Protein AF-B6AB63-F1 (afdb_monomer_lite)

Foldseek 3Di:
DVVLCVLQVWFDDSVVVLVLLCQAQEEEFEQQPVRLVVCVSCCVSNVNHQAEYANLQADAAAAPDWRAGDDPVRCCVPPVSYDDVRPDPPDDRTDHHDDPVSNVVSLVVVLVVVVVDDPPHDYHYRHDLVSVCSQQVVDDSVLVPDRFDKDFDADSVVSHTPDIDGD

Structure (mmCIF, N/CA/C/O backbone):
data_AF-B6AB63-F1
#
_entry.id   AF-B6AB63-F1
#
loop_
_atom_site.group_PDB
_atom_site.id
_atom_site.type_symbol
_atom_site.label_atom_id
_atom_site.label_alt_id
_atom_site.label_comp_id
_atom_site.label_asym_id
_atom_site.label_entity_id
_atom_site.label_seq_id
_atom_site.pdbx_PDB_ins_code
_atom_site.Cartn_x
_atom_site.Cartn_y
_atom_site.Cartn_z
_atom_site.occupancy
_atom_site.B_iso_or_equiv
_atom_site.auth_seq_id
_atom_site.auth_comp_id
_atom_site.auth_asym_id
_atom_site.auth_atom_id
_atom_site.pdbx_PDB_model_num
ATOM 1 N N . MET A 1 1 ? -7.643 -22.219 6.031 1.00 34.88 1 MET A N 1
ATOM 2 C CA . MET A 1 1 ? -7.134 -22.378 7.415 1.00 34.88 1 MET A CA 1
ATOM 3 C C . MET A 1 1 ? -5.662 -22.787 7.486 1.00 34.88 1 MET A C 1
ATOM 5 O O . MET A 1 1 ? -4.882 -21.975 7.952 1.00 34.88 1 MET A O 1
ATOM 9 N N . LYS A 1 2 ? -5.220 -23.958 6.985 1.00 28.22 2 LYS A N 1
ATOM 10 C CA . LYS A 1 2 ? -3.817 -24.426 7.163 1.00 28.22 2 LYS A CA 1
ATOM 11 C C . LYS A 1 2 ? -2.702 -23.478 6.668 1.00 28.22 2 LYS A C 1
ATOM 13 O O . LYS A 1 2 ? -1.658 -23.424 7.303 1.00 28.22 2 LYS A O 1
ATOM 18 N N . LYS A 1 3 ? -2.903 -22.722 5.578 1.00 32.94 3 LYS A N 1
ATOM 19 C CA . LYS A 1 3 ? -1.889 -21.773 5.057 1.00 32.94 3 LYS A CA 1
ATOM 20 C C . LYS A 1 3 ? -1.781 -20.473 5.863 1.00 32.94 3 LYS A C 1
ATOM 22 O O . LYS A 1 3 ? -0.694 -19.920 5.945 1.00 32.94 3 LYS A O 1
ATOM 27 N N . LEU A 1 4 ? -2.874 -20.019 6.480 1.00 38.81 4 LEU A N 1
ATOM 28 C CA . LEU A 1 4 ? -2.886 -18.809 7.308 1.00 38.81 4 LEU A CA 1
ATOM 29 C C . LEU A 1 4 ? -2.053 -19.023 8.582 1.00 38.81 4 LEU A C 1
ATOM 31 O O . LEU A 1 4 ? -1.217 -18.195 8.921 1.00 38.81 4 LEU A O 1
ATOM 35 N N . ASN A 1 5 ? -2.173 -20.210 9.186 1.00 34.00 5 ASN A N 1
ATOM 36 C CA . ASN A 1 5 ? -1.389 -20.601 10.360 1.00 34.00 5 ASN A CA 1
ATOM 37 C C . ASN A 1 5 ? 0.130 -20.557 10.109 1.00 34.00 5 ASN A C 1
ATOM 39 O O . ASN A 1 5 ? 0.884 -20.282 11.031 1.00 34.00 5 ASN A O 1
ATOM 43 N N . MET A 1 6 ? 0.601 -20.778 8.876 1.00 36.88 6 MET A N 1
ATOM 44 C CA . MET A 1 6 ? 2.035 -20.688 8.567 1.00 36.88 6 MET A CA 1
ATOM 45 C C . MET A 1 6 ? 2.556 -19.249 8.456 1.00 36.88 6 MET A C 1
ATOM 47 O O . MET A 1 6 ? 3.711 -19.021 8.794 1.00 36.88 6 MET A O 1
ATOM 51 N N . PHE A 1 7 ? 1.737 -18.286 8.016 1.00 41.69 7 PHE A N 1
ATOM 52 C CA . PHE A 1 7 ? 2.133 -16.869 7.968 1.00 41.69 7 PHE A CA 1
ATOM 53 C C . PHE A 1 7 ? 2.157 -16.220 9.356 1.00 41.69 7 PHE A C 1
ATOM 55 O O . PHE A 1 7 ? 2.919 -15.286 9.583 1.00 41.69 7 PHE A O 1
ATOM 62 N N . ILE A 1 8 ? 1.330 -16.722 10.275 1.00 43.69 8 ILE A N 1
ATOM 63 C CA . ILE A 1 8 ? 1.134 -16.138 11.606 1.00 43.69 8 ILE A CA 1
ATOM 64 C C . ILE A 1 8 ? 2.090 -16.754 12.648 1.00 43.69 8 ILE A C 1
ATOM 66 O O . ILE A 1 8 ? 2.458 -16.096 13.613 1.00 43.69 8 ILE A O 1
ATOM 70 N N . ASN A 1 9 ? 2.592 -17.976 12.438 1.00 38.47 9 ASN A N 1
ATOM 71 C CA . ASN A 1 9 ? 3.446 -18.674 13.413 1.00 38.47 9 ASN A CA 1
ATOM 72 C C . ASN A 1 9 ? 4.873 -18.108 13.589 1.00 38.47 9 ASN A C 1
ATOM 74 O O . ASN A 1 9 ? 5.609 -18.592 14.446 1.00 38.47 9 ASN A O 1
ATOM 78 N N . SER A 1 10 ? 5.285 -17.112 12.801 1.00 41.31 10 SER A N 1
ATOM 79 C CA . SER A 1 10 ? 6.620 -16.489 12.878 1.00 41.31 10 SER A CA 1
ATOM 80 C C . SER A 1 10 ? 6.622 -15.041 13.394 1.00 41.31 10 SER A C 1
ATOM 82 O O . SER A 1 10 ? 7.691 -14.433 13.478 1.00 41.31 10 SER A O 1
ATOM 84 N N . GLY A 1 11 ? 5.462 -14.494 13.778 1.00 40.78 11 GLY A N 1
ATOM 85 C CA . GLY A 1 11 ? 5.330 -13.124 14.275 1.00 40.78 11 GLY A CA 1
ATOM 86 C C . GLY A 1 11 ? 4.299 -13.018 15.394 1.00 40.78 11 GLY A C 1
ATOM 87 O O . GLY A 1 11 ? 3.108 -12.942 15.113 1.00 40.78 11 GLY A O 1
ATOM 88 N N . GLY A 1 12 ? 4.775 -13.005 16.642 1.00 44.09 12 GLY A N 1
ATOM 89 C CA . GLY A 1 12 ? 3.969 -12.645 17.812 1.00 44.09 12 GLY A CA 1
ATOM 90 C C . GLY A 1 12 ? 2.848 -13.626 18.189 1.00 44.09 12 GLY A C 1
ATOM 91 O O . GLY A 1 12 ? 2.565 -14.589 17.473 1.00 44.09 12 GLY A O 1
ATOM 92 N N . PRO A 1 13 ? 2.195 -13.434 19.350 1.00 45.44 13 PRO A N 1
ATOM 93 C CA . PRO A 1 13 ? 1.048 -14.244 19.739 1.00 45.44 13 PRO A CA 1
ATOM 94 C C . PRO A 1 13 ? -0.132 -14.017 18.772 1.00 45.44 13 PRO A C 1
ATOM 96 O O . PRO A 1 13 ? -0.693 -12.926 18.691 1.00 45.44 13 PRO A O 1
ATOM 99 N N . ILE A 1 14 ? -0.536 -15.097 18.090 1.00 52.34 14 ILE A N 1
ATOM 100 C CA . ILE A 1 14 ? -1.608 -15.233 17.072 1.00 52.34 14 ILE A CA 1
ATOM 101 C C . ILE A 1 14 ? -2.871 -14.390 17.368 1.00 52.34 14 ILE A C 1
ATOM 103 O O . ILE A 1 14 ? -3.478 -13.820 16.464 1.00 52.34 14 ILE A O 1
ATOM 107 N N . ILE A 1 15 ? -3.246 -14.275 18.645 1.00 53.81 15 ILE A N 1
ATOM 108 C CA . ILE A 1 15 ? -4.468 -13.609 19.122 1.00 53.81 15 ILE A CA 1
ATOM 109 C C . ILE A 1 15 ? -4.395 -12.077 18.979 1.00 53.81 15 ILE A C 1
ATOM 111 O O . ILE A 1 15 ? -5.405 -11.430 18.693 1.00 53.81 15 ILE A O 1
ATOM 115 N N . GLU A 1 16 ? -3.215 -11.473 19.159 1.00 61.41 16 GLU A N 1
ATOM 116 C CA . GLU A 1 16 ? -3.057 -10.018 19.033 1.00 61.41 16 GLU A CA 1
ATOM 117 C C . GLU A 1 16 ? -3.142 -9.569 17.572 1.00 61.41 16 GLU A C 1
ATOM 119 O O . GLU A 1 16 ? -3.782 -8.557 17.275 1.00 61.41 16 GLU A O 1
ATOM 124 N N . GLY A 1 17 ? -2.568 -10.360 16.659 1.00 67.69 17 GLY A N 1
ATOM 125 C CA . GLY A 1 17 ? -2.635 -10.123 15.220 1.00 67.69 17 GLY A CA 1
ATOM 126 C C . GLY A 1 17 ? -4.069 -10.156 14.692 1.00 67.69 17 GLY A C 1
ATOM 127 O O . GLY A 1 17 ? -4.506 -9.197 14.062 1.00 67.69 17 GLY A O 1
ATOM 128 N N . GLU A 1 18 ? -4.841 -11.201 15.004 1.00 70.75 18 GLU A N 1
ATOM 129 C CA . GLU A 1 18 ? -6.243 -11.3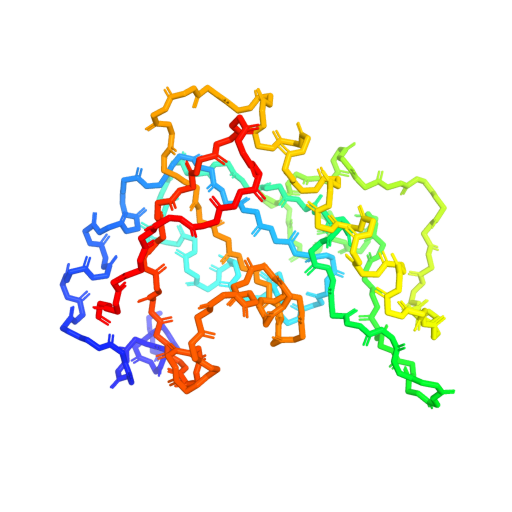04 14.566 1.00 70.75 18 GLU A CA 1
ATOM 130 C C . GLU A 1 18 ? -7.116 -10.168 15.119 1.00 70.75 18 GLU A C 1
ATOM 132 O O . GLU A 1 18 ? -7.892 -9.562 14.377 1.00 70.75 18 GLU A O 1
ATOM 137 N N . LYS A 1 19 ? -6.955 -9.815 16.402 1.00 76.44 19 LYS A N 1
ATOM 138 C CA . LYS A 1 19 ? -7.694 -8.699 17.013 1.00 76.44 19 LYS A CA 1
ATOM 139 C C . LYS A 1 19 ? -7.342 -7.357 16.370 1.00 76.44 19 LYS A C 1
ATOM 141 O O . LYS A 1 19 ? -8.209 -6.486 16.275 1.00 76.44 19 LYS A O 1
ATOM 146 N N . LEU A 1 20 ? -6.087 -7.162 15.966 1.00 80.06 20 LEU A N 1
ATOM 147 C CA . LEU A 1 20 ? -5.655 -5.956 15.266 1.00 80.06 20 LEU A CA 1
ATOM 148 C C . LEU A 1 20 ? -6.241 -5.895 13.852 1.00 80.06 20 LEU A C 1
ATOM 150 O O . LEU A 1 20 ? -6.803 -4.870 13.472 1.00 80.06 20 LEU A O 1
ATOM 154 N N . LEU A 1 21 ? -6.137 -6.996 13.105 1.00 83.12 21 LEU A N 1
ATOM 155 C CA . LEU A 1 21 ? -6.652 -7.117 11.742 1.00 83.12 21 LEU A CA 1
ATOM 156 C C . LEU A 1 21 ? -8.171 -6.902 11.690 1.00 83.12 21 LEU A C 1
ATOM 158 O O . LEU A 1 21 ? -8.658 -6.222 10.792 1.00 83.12 21 LEU A O 1
ATOM 162 N N . GLY A 1 22 ? -8.910 -7.355 12.706 1.00 83.50 22 GLY A N 1
ATOM 163 C CA . GLY A 1 22 ? -10.351 -7.109 12.820 1.00 83.50 22 GLY A CA 1
ATOM 164 C C . GLY A 1 22 ? -10.751 -5.636 12.994 1.00 83.50 22 GLY A C 1
ATOM 165 O O . GLY A 1 22 ? -11.926 -5.312 12.857 1.00 83.50 22 GLY A O 1
ATOM 166 N N . GLN A 1 23 ? -9.803 -4.739 13.288 1.00 86.06 23 GLN 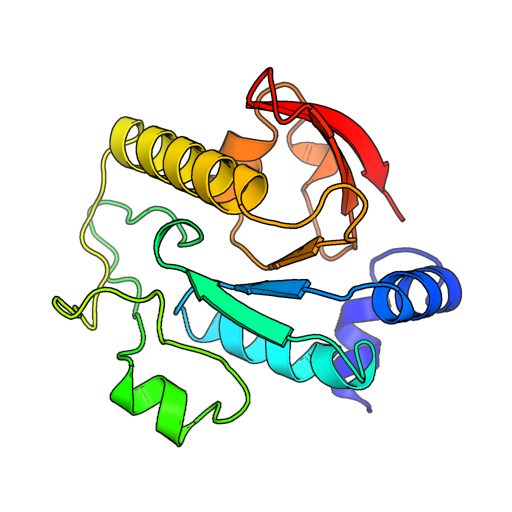A N 1
ATOM 167 C CA . GLN A 1 23 ? -10.038 -3.293 13.417 1.00 86.06 23 GLN A CA 1
ATOM 168 C C . GLN A 1 23 ? -9.631 -2.509 12.161 1.00 86.06 23 GLN A C 1
ATOM 170 O O . GLN A 1 23 ? -9.759 -1.286 12.139 1.00 86.06 23 GLN A O 1
ATOM 175 N N . VAL A 1 24 ? -9.097 -3.187 11.144 1.00 90.00 24 VAL A N 1
ATOM 176 C CA . VAL A 1 24 ? -8.676 -2.574 9.883 1.00 90.00 24 VAL A CA 1
ATOM 177 C C . VAL A 1 24 ? -9.904 -2.328 9.010 1.00 90.00 24 VAL A C 1
ATOM 179 O O . VAL A 1 24 ? -10.628 -3.262 8.667 1.00 90.00 24 VAL A O 1
ATOM 182 N N . SER A 1 25 ? -10.112 -1.074 8.612 1.00 90.12 25 SER A N 1
ATOM 183 C CA . SER A 1 25 ? -11.172 -0.675 7.676 1.00 90.12 25 SER A CA 1
ATOM 184 C C . SER A 1 25 ? -10.681 -0.607 6.226 1.00 90.12 25 SER A C 1
ATOM 186 O O . SER A 1 25 ? -11.473 -0.765 5.298 1.00 90.12 25 SER A O 1
ATOM 188 N N . LEU A 1 26 ? -9.368 -0.449 6.019 1.00 92.88 26 LEU A N 1
ATOM 189 C CA . LEU A 1 26 ? -8.746 -0.253 4.709 1.00 92.88 26 LEU A CA 1
ATOM 190 C C . LEU A 1 26 ? -7.471 -1.093 4.550 1.00 92.88 26 LEU A C 1
ATOM 192 O O . LEU A 1 26 ? -6.561 -0.993 5.370 1.00 92.88 26 LEU A O 1
ATOM 196 N N . LEU A 1 27 ? -7.378 -1.872 3.473 1.00 94.25 27 LEU A N 1
ATOM 197 C CA . LEU A 1 27 ? -6.192 -2.638 3.096 1.00 94.25 27 LEU A CA 1
ATOM 198 C C . LEU A 1 27 ? -5.657 -2.083 1.787 1.00 94.25 27 LEU A C 1
ATOM 200 O O . LEU A 1 27 ? -6.378 -1.991 0.796 1.00 94.25 27 LEU A O 1
ATOM 204 N N . LEU A 1 28 ? -4.374 -1.750 1.777 1.00 96.12 28 LEU A N 1
ATOM 205 C CA . LEU A 1 28 ? -3.673 -1.269 0.598 1.00 96.12 28 LEU A CA 1
ATOM 206 C C . LEU A 1 28 ? -2.639 -2.303 0.169 1.00 96.12 28 LEU A C 1
ATOM 208 O O . LEU A 1 28 ? -1.859 -2.794 0.988 1.00 96.12 28 LEU A O 1
ATOM 212 N N . THR A 1 29 ? -2.644 -2.643 -1.114 1.00 96.19 29 THR A N 1
ATOM 213 C CA . THR A 1 29 ? -1.761 -3.660 -1.696 1.00 96.19 29 THR A CA 1
ATOM 214 C C . THR A 1 29 ? -1.230 -3.202 -3.047 1.00 96.19 29 THR A C 1
ATOM 216 O O . THR A 1 29 ? -1.807 -2.319 -3.681 1.00 96.19 29 THR A O 1
ATOM 219 N N . SER A 1 30 ? -0.132 -3.792 -3.514 1.00 95.56 30 SER A N 1
ATOM 220 C CA . SER A 1 30 ? 0.359 -3.545 -4.872 1.00 95.56 30 SER A CA 1
ATOM 221 C C . SER A 1 30 ? -0.278 -4.502 -5.881 1.00 95.56 30 SER A C 1
ATOM 223 O O . SER A 1 30 ? -0.667 -5.616 -5.535 1.00 95.56 30 SER A O 1
ATOM 225 N N . ASN A 1 31 ? -0.244 -4.159 -7.170 1.00 94.31 31 ASN A N 1
ATOM 226 C CA . ASN A 1 31 ? -0.706 -5.043 -8.255 1.00 94.31 31 ASN A CA 1
ATOM 227 C C . ASN A 1 31 ? 0.284 -6.182 -8.597 1.00 94.31 31 ASN A C 1
ATOM 229 O O . ASN A 1 31 ? 0.330 -6.677 -9.724 1.00 94.31 31 ASN A O 1
ATOM 233 N N . LEU A 1 32 ? 1.118 -6.587 -7.636 1.00 93.44 32 LEU A N 1
ATOM 234 C CA . LEU A 1 32 ? 2.046 -7.704 -7.803 1.00 93.44 32 LEU A CA 1
ATOM 235 C C . LEU A 1 32 ? 1.396 -8.944 -7.213 1.00 93.44 32 LEU A C 1
ATOM 237 O O . LEU A 1 32 ? 0.974 -8.920 -6.058 1.00 93.44 32 LEU A O 1
ATOM 241 N N . ARG A 1 33 ? 1.361 -10.041 -7.980 1.00 92.88 33 ARG A N 1
ATOM 242 C CA . ARG A 1 33 ? 0.637 -11.277 -7.628 1.00 92.88 33 ARG A CA 1
ATOM 243 C C . ARG A 1 33 ? 0.881 -11.736 -6.185 1.00 92.88 33 ARG A C 1
ATOM 245 O O . ARG A 1 33 ? -0.068 -12.070 -5.488 1.00 92.88 33 ARG A O 1
ATOM 252 N N . ARG A 1 34 ? 2.130 -11.690 -5.706 1.00 91.62 34 ARG A N 1
ATOM 253 C CA . ARG A 1 34 ? 2.494 -12.068 -4.324 1.00 91.62 34 ARG A CA 1
ATOM 254 C C . ARG A 1 34 ? 1.837 -11.196 -3.240 1.00 91.62 34 ARG A C 1
ATOM 256 O O . ARG A 1 34 ? 1.462 -11.706 -2.188 1.00 91.62 34 ARG A O 1
ATOM 263 N N . SER A 1 35 ? 1.669 -9.900 -3.503 1.00 93.12 35 SER A N 1
ATOM 264 C CA . SER A 1 35 ? 0.996 -8.964 -2.592 1.00 93.12 35 SER A CA 1
ATOM 265 C C . SER A 1 35 ? -0.506 -9.234 -2.579 1.00 93.12 35 SER A C 1
ATOM 267 O O . SER A 1 35 ? -1.087 -9.401 -1.512 1.00 93.12 35 SER A O 1
ATOM 269 N N . LEU A 1 36 ? -1.107 -9.398 -3.764 1.00 94.31 36 LEU A N 1
ATOM 270 C CA . LEU A 1 36 ? -2.530 -9.723 -3.935 1.00 94.31 36 LEU A CA 1
ATOM 271 C C . LEU A 1 36 ? -2.898 -11.048 -3.246 1.00 94.31 36 LEU A C 1
ATOM 273 O O . LEU A 1 36 ? -3.868 -11.123 -2.496 1.00 94.31 36 LEU A O 1
ATOM 277 N N . GLN A 1 37 ? -2.075 -12.086 -3.418 1.00 92.38 37 GLN A N 1
ATOM 278 C CA . GLN A 1 37 ? -2.251 -13.375 -2.743 1.00 92.38 37 GLN A CA 1
ATOM 279 C C . GLN A 1 37 ? -2.182 -13.250 -1.218 1.00 92.38 37 GLN A C 1
ATOM 281 O O . GLN A 1 37 ? -2.949 -13.911 -0.518 1.00 92.38 37 GLN A O 1
ATOM 286 N N . THR A 1 38 ? -1.289 -12.401 -0.703 1.00 90.56 38 THR A N 1
ATOM 287 C CA . THR A 1 38 ? -1.193 -12.136 0.738 1.00 90.56 38 THR A CA 1
ATOM 288 C C . THR A 1 38 ? -2.443 -11.411 1.235 1.00 90.56 38 THR A C 1
ATOM 290 O O . THR A 1 38 ? -2.999 -11.819 2.252 1.00 90.56 38 THR A O 1
ATOM 293 N N . SER A 1 39 ? -2.943 -10.415 0.489 1.00 91.38 39 SER A N 1
ATOM 294 C CA . SER A 1 39 ? -4.199 -9.712 0.790 1.00 91.38 39 SER A CA 1
ATOM 295 C C . SER A 1 39 ? -5.372 -10.676 0.941 1.00 91.38 39 SER A C 1
ATOM 297 O O . SER A 1 39 ? -6.068 -10.633 1.950 1.00 91.38 39 SER A O 1
ATOM 299 N N . ILE A 1 40 ? -5.558 -11.595 -0.011 1.00 89.00 40 ILE A N 1
ATOM 300 C CA . ILE A 1 40 ? -6.646 -12.580 0.060 1.00 89.00 40 ILE A CA 1
ATOM 301 C C . ILE A 1 40 ? -6.436 -13.584 1.191 1.00 89.00 40 ILE A C 1
ATOM 303 O O . ILE A 1 40 ? -7.392 -13.945 1.876 1.00 89.00 40 ILE A O 1
ATOM 307 N N . ALA A 1 41 ? -5.198 -14.030 1.425 1.00 85.44 41 ALA A N 1
ATOM 308 C CA . ALA A 1 41 ? -4.915 -14.977 2.498 1.00 85.44 41 ALA A CA 1
ATOM 309 C C . ALA A 1 41 ? -5.360 -14.435 3.865 1.00 85.44 41 ALA A C 1
ATOM 311 O O . ALA A 1 41 ? -5.898 -15.197 4.667 1.00 85.44 41 ALA A O 1
ATOM 312 N N . ILE A 1 42 ? -5.183 -13.131 4.102 1.00 83.19 42 ILE A N 1
ATOM 313 C CA . ILE A 1 42 ? -5.540 -12.480 5.367 1.00 83.19 42 ILE A CA 1
ATOM 314 C C . ILE A 1 42 ? -6.928 -11.827 5.363 1.00 83.19 42 ILE A C 1
ATOM 316 O O . ILE A 1 42 ? -7.397 -11.432 6.429 1.00 83.19 42 ILE A O 1
ATOM 320 N N . ALA A 1 43 ? -7.618 -11.771 4.218 1.00 76.00 43 ALA A N 1
ATOM 321 C CA . ALA A 1 43 ? -8.933 -11.135 4.085 1.00 76.00 43 ALA A CA 1
ATOM 322 C C . ALA A 1 43 ? -9.976 -11.704 5.067 1.00 76.00 43 ALA A C 1
ATOM 324 O O . ALA A 1 43 ? -10.822 -10.979 5.589 1.00 76.00 43 ALA A O 1
ATOM 325 N N . GLY A 1 44 ? -9.877 -12.997 5.401 1.00 73.50 44 GLY A N 1
ATOM 326 C CA . GLY A 1 44 ? -10.750 -13.642 6.389 1.00 73.50 44 GLY A CA 1
ATOM 327 C C . GLY A 1 44 ? -10.621 -13.086 7.816 1.00 73.50 44 GLY A C 1
ATOM 328 O O . GLY A 1 44 ? -11.575 -13.188 8.590 1.00 73.50 44 GLY A O 1
ATOM 329 N N . ALA A 1 45 ? -9.479 -12.477 8.153 1.00 76.81 45 ALA A N 1
ATOM 330 C CA . ALA A 1 45 ? -9.247 -11.775 9.417 1.00 76.81 45 ALA A CA 1
ATOM 331 C C . ALA A 1 45 ? -9.673 -10.292 9.361 1.00 76.81 45 ALA A C 1
ATOM 333 O O . ALA A 1 45 ? -9.730 -9.632 10.395 1.00 76.81 45 ALA A O 1
ATOM 334 N N . THR A 1 46 ? -10.019 -9.777 8.176 1.00 77.44 46 THR A N 1
ATOM 335 C CA . THR A 1 46 ? -10.388 -8.376 7.917 1.00 77.44 46 THR A CA 1
ATOM 336 C C . THR A 1 46 ? -11.791 -8.291 7.291 1.00 77.44 46 THR A C 1
ATOM 338 O O . THR A 1 46 ? -11.976 -7.711 6.223 1.00 77.44 46 THR A O 1
ATOM 341 N N . LYS A 1 47 ? -12.796 -8.912 7.928 1.00 70.44 47 LYS A N 1
ATOM 342 C CA . LYS A 1 47 ? -14.116 -9.235 7.333 1.00 70.44 47 LYS A CA 1
ATOM 343 C C . LYS A 1 47 ? -14.926 -8.069 6.731 1.00 70.44 47 LYS A C 1
ATOM 345 O O . LYS A 1 47 ? -15.821 -8.343 5.947 1.00 70.44 47 LYS A O 1
ATOM 350 N N . ASN A 1 48 ? -14.619 -6.812 7.062 1.00 75.12 48 ASN A N 1
ATOM 351 C CA . ASN A 1 48 ? -15.302 -5.613 6.540 1.00 75.12 48 ASN A CA 1
ATOM 352 C C . ASN A 1 48 ? -14.322 -4.595 5.931 1.00 75.12 48 ASN A C 1
ATOM 354 O O . ASN A 1 48 ? -14.581 -3.393 5.920 1.00 75.12 48 ASN A O 1
ATOM 358 N N . CYS A 1 49 ? -13.156 -5.060 5.498 1.00 87.62 49 CYS A N 1
ATOM 359 C CA . CYS A 1 49 ? -12.098 -4.193 5.021 1.00 87.62 49 CYS A CA 1
ATOM 360 C C . CYS A 1 49 ? -12.211 -3.968 3.514 1.00 87.62 49 CYS A C 1
ATOM 362 O O . CYS A 1 49 ? -12.255 -4.926 2.741 1.00 87.62 49 CYS A O 1
ATOM 364 N N . LYS A 1 50 ? -12.210 -2.701 3.089 1.00 91.25 50 LYS A N 1
ATOM 365 C CA . LYS A 1 50 ? -12.093 -2.379 1.669 1.00 91.25 50 LYS A CA 1
ATOM 366 C C . LYS A 1 50 ? -10.644 -2.572 1.226 1.00 91.25 50 LYS A C 1
ATOM 368 O O . LYS A 1 50 ? -9.734 -2.020 1.843 1.00 91.25 50 LYS A O 1
ATOM 373 N N . ILE A 1 51 ? -10.433 -3.335 0.156 1.00 94.19 51 ILE A N 1
ATOM 374 C CA . ILE A 1 51 ? -9.101 -3.605 -0.388 1.00 94.19 51 ILE A CA 1
ATOM 375 C C . ILE A 1 51 ? -8.891 -2.761 -1.641 1.00 94.19 51 ILE A C 1
ATOM 377 O O . ILE A 1 51 ? -9.637 -2.916 -2.602 1.00 94.19 51 ILE A O 1
ATOM 381 N N . TYR A 1 52 ? -7.866 -1.911 -1.650 1.00 95.25 52 TYR A N 1
ATOM 382 C CA . TYR A 1 52 ? -7.462 -1.145 -2.828 1.00 95.25 52 TYR A CA 1
ATOM 383 C C . TYR A 1 52 ? -6.087 -1.556 -3.331 1.00 95.25 52 TYR A C 1
ATOM 385 O O . TYR A 1 52 ? -5.142 -1.763 -2.561 1.00 95.25 52 TYR A O 1
ATOM 393 N N . CYS A 1 53 ? -5.973 -1.598 -4.652 1.00 95.50 53 CYS A N 1
ATOM 394 C CA . CYS A 1 53 ? -4.721 -1.820 -5.343 1.00 95.50 53 CYS A CA 1
ATOM 395 C C . CYS A 1 53 ? -4.073 -0.489 -5.753 1.00 95.50 53 CYS A C 1
ATOM 397 O O . CYS A 1 53 ? -4.697 0.322 -6.432 1.00 95.50 53 CYS A O 1
ATOM 399 N N . LEU A 1 54 ? -2.807 -0.285 -5.382 1.00 94.62 54 LEU A N 1
ATOM 400 C CA . LEU A 1 54 ? -2.038 0.931 -5.661 1.00 94.62 54 LEU A CA 1
ATOM 401 C C . LEU A 1 54 ? -0.684 0.599 -6.303 1.00 94.62 54 LEU A C 1
ATOM 403 O O . LEU A 1 54 ? 0.094 -0.205 -5.784 1.00 94.62 54 LEU A O 1
ATOM 407 N N . GLU A 1 55 ? -0.357 1.263 -7.412 1.00 91.56 55 GLU A N 1
ATOM 408 C CA . GLU A 1 55 ? 0.942 1.108 -8.087 1.00 91.56 55 GLU A CA 1
ATOM 409 C C . GLU A 1 55 ? 2.103 1.660 -7.254 1.00 91.56 55 GLU A C 1
ATOM 411 O O . GLU A 1 55 ? 3.213 1.126 -7.295 1.00 91.56 55 GLU A O 1
ATOM 416 N N . SER A 1 56 ? 1.845 2.680 -6.434 1.00 93.25 56 SER A N 1
ATOM 417 C CA . SER A 1 56 ? 2.852 3.276 -5.554 1.00 93.25 56 SER A CA 1
ATOM 418 C C . SER A 1 56 ? 3.458 2.262 -4.579 1.00 93.25 56 SER A C 1
ATOM 420 O O . SER A 1 56 ? 4.593 2.437 -4.159 1.00 93.25 56 SER A O 1
ATOM 422 N N . LEU A 1 57 ? 2.773 1.153 -4.287 1.00 94.94 57 LEU A N 1
ATOM 423 C CA . LEU A 1 57 ? 3.194 0.156 -3.299 1.00 94.94 57 LEU A CA 1
ATOM 424 C C . LEU A 1 57 ? 4.067 -0.973 -3.855 1.00 94.94 57 LEU A C 1
ATOM 426 O O . LEU A 1 57 ? 4.312 -1.947 -3.145 1.00 94.94 57 LEU A O 1
ATOM 430 N N . ARG A 1 58 ? 4.488 -0.903 -5.121 1.00 92.56 58 ARG A N 1
ATOM 431 C CA . ARG A 1 58 ? 5.279 -1.947 -5.792 1.00 92.56 58 ARG A CA 1
ATOM 432 C C . ARG A 1 58 ? 6.689 -2.098 -5.214 1.00 92.56 58 ARG A C 1
ATOM 434 O O . ARG A 1 58 ? 7.228 -1.190 -4.582 1.00 92.56 58 ARG A O 1
ATOM 441 N N . GLU A 1 59 ? 7.300 -3.251 -5.470 1.00 90.44 59 GLU A N 1
ATOM 442 C CA . GLU A 1 59 ? 8.739 -3.425 -5.255 1.00 90.44 59 GLU A CA 1
ATOM 443 C C . GLU A 1 59 ? 9.535 -2.581 -6.248 1.00 90.44 59 GLU A C 1
ATOM 445 O O . GLU A 1 59 ? 9.011 -2.257 -7.313 1.00 90.44 59 GLU A O 1
ATOM 450 N N . ILE A 1 60 ? 10.778 -2.250 -5.898 1.00 89.38 60 ILE A N 1
ATOM 451 C CA . ILE A 1 60 ? 11.682 -1.589 -6.836 1.00 89.38 60 ILE A CA 1
ATOM 452 C C . ILE A 1 60 ? 12.011 -2.499 -8.034 1.00 89.38 60 ILE A C 1
ATOM 454 O O . ILE A 1 60 ? 12.414 -3.652 -7.856 1.00 89.38 60 ILE A O 1
ATOM 458 N N . GLY A 1 61 ? 11.856 -1.987 -9.256 1.00 84.69 61 GLY A N 1
ATOM 459 C CA . GLY A 1 61 ? 12.368 -2.643 -10.463 1.00 84.69 61 GLY A CA 1
ATOM 460 C C . GLY A 1 61 ? 13.895 -2.542 -10.536 1.00 84.69 61 GLY A C 1
ATOM 461 O O . GLY A 1 61 ? 14.426 -1.461 -10.776 1.00 84.69 61 GLY A O 1
ATOM 462 N N . PHE A 1 62 ? 14.622 -3.647 -10.339 1.00 78.50 62 PHE A N 1
ATOM 463 C CA . PHE A 1 62 ? 16.085 -3.674 -10.491 1.00 78.50 62 PHE A CA 1
ATOM 464 C C . PHE A 1 62 ? 16.500 -4.047 -11.925 1.00 78.50 62 PHE A C 1
ATOM 466 O O . PHE A 1 62 ? 15.913 -4.942 -12.525 1.00 78.50 62 PHE A O 1
ATOM 473 N N . GLY A 1 63 ? 17.558 -3.391 -12.422 1.00 63.09 63 GLY A N 1
ATOM 474 C CA . GLY A 1 63 ? 18.034 -3.270 -13.817 1.00 63.09 63 GLY A CA 1
ATOM 475 C C . GLY A 1 63 ? 17.992 -4.448 -14.805 1.00 63.09 63 GLY A C 1
ATOM 476 O O . GLY A 1 63 ? 18.148 -4.195 -15.994 1.00 63.09 63 GLY A O 1
ATOM 477 N N . THR A 1 64 ? 17.797 -5.697 -14.384 1.00 57.16 64 THR A N 1
ATOM 478 C CA . THR A 1 64 ? 17.771 -6.871 -15.285 1.00 57.16 64 THR A CA 1
ATOM 479 C C . THR A 1 64 ? 16.626 -7.842 -15.010 1.00 57.16 64 THR A C 1
ATOM 481 O O . THR A 1 64 ? 16.550 -8.884 -15.656 1.00 57.16 64 THR A O 1
ATOM 484 N N . SER A 1 65 ? 15.769 -7.552 -14.031 1.00 56.78 65 SER A N 1
ATOM 485 C CA . SER A 1 65 ? 14.754 -8.492 -13.562 1.00 56.78 65 SER A CA 1
ATOM 486 C C . SER A 1 65 ? 13.366 -7.970 -13.887 1.00 56.78 65 SER A C 1
ATOM 488 O O . SER A 1 65 ? 12.890 -7.033 -13.247 1.00 56.78 65 SER A O 1
ATOM 490 N N . ASP A 1 66 ? 12.700 -8.626 -14.833 1.00 65.94 66 ASP A N 1
ATOM 491 C CA . ASP A 1 66 ? 11.280 -8.422 -15.084 1.00 65.94 66 ASP A CA 1
ATOM 492 C C . ASP A 1 66 ? 10.508 -8.817 -13.823 1.00 65.94 66 ASP A C 1
ATOM 494 O O . ASP A 1 66 ? 10.441 -9.995 -13.466 1.00 65.94 66 ASP A O 1
ATOM 498 N N . ILE A 1 67 ? 9.938 -7.841 -13.111 1.00 76.75 67 ILE A N 1
ATOM 499 C CA . ILE A 1 67 ? 9.021 -8.131 -12.006 1.00 76.75 67 ILE A CA 1
ATOM 500 C C . ILE A 1 67 ? 7.610 -8.191 -12.600 1.00 76.75 67 ILE A C 1
ATOM 502 O O . ILE A 1 67 ? 7.088 -7.145 -12.998 1.00 76.75 67 ILE A O 1
ATOM 506 N N . PRO A 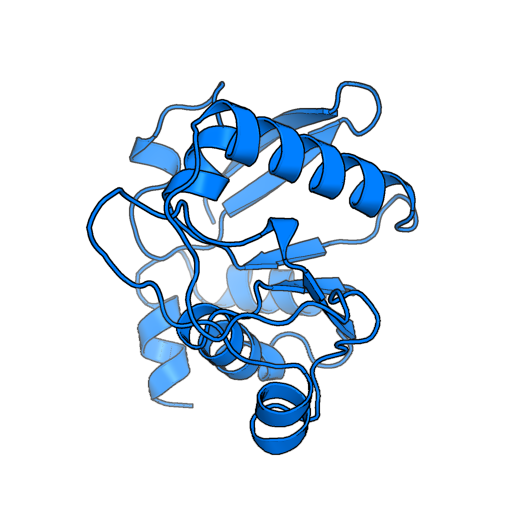1 68 ? 6.961 -9.373 -12.649 1.00 83.94 68 PRO A N 1
ATOM 507 C CA . PRO A 1 68 ? 5.644 -9.491 -13.253 1.00 83.94 68 PRO A CA 1
ATOM 508 C C . PRO A 1 68 ? 4.593 -8.743 -12.433 1.00 83.94 68 PRO A C 1
ATOM 510 O O . PRO A 1 68 ? 4.433 -8.983 -11.229 1.00 83.94 68 PRO A O 1
ATOM 513 N N . SER A 1 69 ? 3.850 -7.875 -13.105 1.00 88.00 69 SER A N 1
ATOM 514 C CA . SER A 1 69 ? 2.694 -7.148 -12.585 1.00 88.00 69 SER A CA 1
ATOM 515 C C . SER A 1 69 ? 1.406 -7.649 -13.227 1.00 88.00 69 SER A C 1
ATOM 517 O O . SER A 1 69 ? 1.401 -8.204 -14.325 1.00 88.00 69 SER A O 1
ATOM 519 N N . MET A 1 70 ? 0.296 -7.475 -12.515 1.00 91.56 70 MET A N 1
ATOM 520 C CA . MET A 1 70 ? -1.028 -7.826 -13.016 1.00 91.56 70 MET A CA 1
ATOM 521 C C . MET A 1 70 ? -1.754 -6.586 -13.531 1.00 91.56 70 MET A C 1
ATOM 523 O O . MET A 1 70 ? -1.683 -5.516 -12.921 1.00 91.56 70 MET A O 1
ATOM 527 N N . THR A 1 71 ? -2.440 -6.765 -14.655 1.00 91.50 71 THR A N 1
ATOM 528 C CA . THR A 1 71 ? -3.359 -5.788 -15.253 1.00 91.50 71 THR A CA 1
ATOM 529 C C . THR A 1 71 ? -4.653 -5.708 -14.437 1.00 91.50 71 THR A C 1
ATOM 531 O O . THR A 1 71 ? -4.996 -6.673 -13.747 1.00 91.50 71 THR A O 1
ATOM 534 N N . LYS A 1 72 ? -5.416 -4.616 -14.539 1.00 93.94 72 LYS A N 1
ATOM 535 C CA . LYS A 1 72 ? -6.784 -4.472 -14.011 1.00 93.94 72 LYS A CA 1
ATOM 536 C C . LYS A 1 72 ? -7.628 -5.673 -14.401 1.00 93.94 72 LYS A C 1
ATOM 538 O O . LYS A 1 72 ? -8.247 -6.287 -13.538 1.00 93.94 72 LYS A O 1
ATOM 543 N N . ALA A 1 73 ? -7.598 -6.049 -15.679 1.00 91.94 73 ALA A N 1
ATOM 544 C CA . ALA A 1 73 ? -8.364 -7.176 -16.201 1.00 91.94 73 ALA A CA 1
ATOM 545 C C . ALA A 1 73 ? -7.971 -8.507 -15.536 1.00 91.94 73 ALA A C 1
ATOM 547 O O . ALA A 1 73 ? -8.842 -9.286 -15.143 1.00 91.94 73 ALA A O 1
ATOM 548 N N . ASP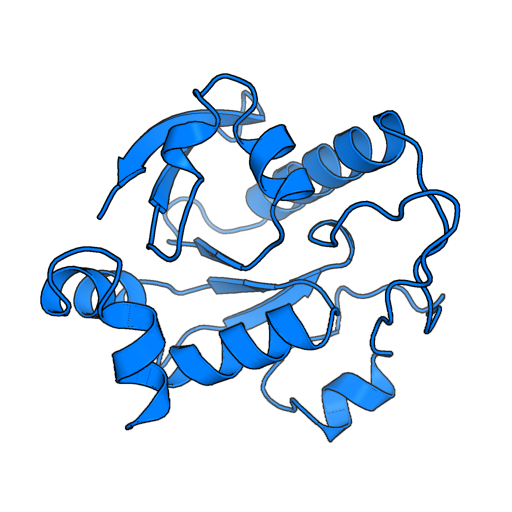 A 1 74 ? -6.670 -8.763 -15.364 1.00 93.31 74 ASP A N 1
ATOM 549 C CA . ASP A 1 74 ? -6.195 -9.973 -14.690 1.00 93.31 74 ASP A CA 1
ATOM 550 C C . ASP A 1 74 ? -6.579 -9.978 -13.200 1.00 93.31 74 ASP A C 1
ATOM 552 O O . ASP A 1 74 ? -6.965 -11.022 -12.673 1.00 93.31 74 ASP A O 1
ATOM 556 N N . ILE A 1 75 ? -6.516 -8.825 -12.522 1.00 95.06 75 ILE A N 1
ATOM 557 C CA . ILE A 1 75 ? -6.883 -8.699 -11.103 1.00 95.06 75 ILE A CA 1
ATOM 558 C C . ILE A 1 75 ? -8.384 -8.874 -10.915 1.00 95.06 75 ILE A C 1
ATOM 560 O O . ILE A 1 75 ? -8.781 -9.668 -10.076 1.00 95.06 75 ILE A O 1
ATOM 564 N N . MET A 1 76 ? -9.224 -8.215 -11.713 1.00 94.50 76 MET A N 1
ATOM 565 C CA . MET A 1 76 ? -10.681 -8.367 -11.629 1.00 94.50 76 MET A CA 1
ATOM 566 C C . MET A 1 76 ? -11.120 -9.819 -11.859 1.00 94.50 76 MET A C 1
ATOM 568 O O . MET A 1 76 ? -12.102 -10.266 -11.272 1.00 94.50 76 MET A O 1
ATOM 572 N N . ARG A 1 77 ? -10.384 -10.570 -12.690 1.00 95.50 77 ARG A N 1
ATOM 573 C CA . ARG A 1 77 ? -10.642 -11.993 -12.939 1.00 95.50 77 ARG A CA 1
ATOM 574 C C . ARG A 1 77 ? -10.183 -12.893 -11.789 1.00 95.50 77 ARG A C 1
ATOM 576 O O . ARG A 1 77 ? -10.898 -13.823 -11.434 1.00 95.50 77 ARG A O 1
ATOM 583 N N . GLU A 1 78 ? -8.977 -12.685 -11.261 1.00 95.19 78 GLU A N 1
ATOM 584 C CA . GLU A 1 78 ? -8.354 -13.598 -10.283 1.00 95.19 78 GLU A CA 1
ATOM 585 C C . GLU A 1 78 ? -8.580 -13.197 -8.815 1.00 95.19 78 GLU A C 1
ATOM 587 O O . GLU A 1 78 ? -8.486 -14.038 -7.923 1.00 95.19 78 GLU A O 1
ATOM 592 N N . PHE A 1 79 ? -8.878 -11.925 -8.563 1.00 94.38 79 PHE A N 1
ATOM 593 C CA . PHE A 1 79 ? -9.021 -11.301 -7.248 1.00 94.38 79 PHE A CA 1
ATOM 594 C C . PHE A 1 79 ? -10.200 -10.302 -7.243 1.00 94.38 79 PHE A C 1
ATOM 596 O O . PHE A 1 79 ? -9.987 -9.104 -7.045 1.00 94.38 79 PHE A O 1
ATOM 603 N N . PRO A 1 80 ? -11.445 -10.765 -7.460 1.00 92.25 80 PRO A N 1
ATOM 604 C CA . PRO A 1 80 ? -12.603 -9.891 -7.688 1.00 92.25 80 PRO A CA 1
ATOM 605 C C . PRO A 1 80 ? -12.953 -8.966 -6.509 1.00 92.25 80 PRO A C 1
ATOM 607 O O . PRO A 1 80 ? -13.597 -7.943 -6.714 1.00 92.25 80 PRO A O 1
ATOM 610 N N . ASP A 1 81 ? -12.503 -9.287 -5.293 1.00 91.50 81 ASP A N 1
ATOM 611 C CA . ASP A 1 81 ? -12.737 -8.477 -4.088 1.00 91.50 81 ASP A CA 1
ATOM 612 C C . ASP A 1 81 ? -11.786 -7.267 -3.964 1.00 91.50 81 ASP A C 1
ATOM 614 O O . ASP A 1 81 ? -11.887 -6.484 -3.017 1.00 91.50 81 ASP A O 1
ATOM 618 N N . ILE A 1 82 ? -10.826 -7.119 -4.885 1.00 93.94 82 ILE A N 1
ATOM 619 C CA . ILE A 1 82 ? -9.836 -6.038 -4.874 1.00 93.94 82 ILE A CA 1
ATOM 620 C C . ILE A 1 82 ? -10.291 -4.902 -5.792 1.00 93.94 82 ILE A C 1
ATOM 622 O O . ILE A 1 82 ? -10.446 -5.077 -6.999 1.00 93.94 82 ILE A O 1
ATOM 626 N N . ASP A 1 83 ? -10.435 -3.705 -5.224 1.00 95.25 83 ASP A N 1
ATOM 627 C CA . ASP A 1 83 ? -10.753 -2.485 -5.959 1.00 95.25 83 ASP A CA 1
ATOM 628 C C . ASP A 1 83 ? -9.519 -1.998 -6.740 1.00 95.25 83 ASP A C 1
ATOM 630 O O . ASP A 1 83 ? -8.471 -1.667 -6.172 1.00 95.25 83 ASP A O 1
ATOM 634 N N . VAL A 1 84 ? -9.654 -1.963 -8.066 1.00 95.38 84 VAL A N 1
ATOM 635 C CA . VAL A 1 84 ? -8.611 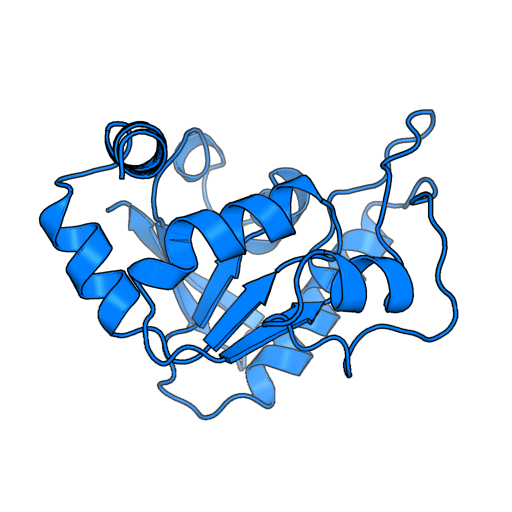-1.552 -9.018 1.00 95.38 84 VAL A CA 1
ATOM 636 C C . VAL A 1 84 ? -8.868 -0.179 -9.642 1.00 95.38 84 VAL A C 1
ATOM 638 O O . VAL A 1 84 ? -8.157 0.219 -10.566 1.00 95.38 84 VAL A O 1
ATOM 641 N N . SER A 1 85 ? -9.858 0.569 -9.144 1.00 94.31 85 SER A N 1
ATOM 642 C CA . SER A 1 85 ? -10.219 1.900 -9.663 1.00 94.31 85 SER A CA 1
ATOM 643 C C . SER A 1 85 ? -9.074 2.917 -9.605 1.00 94.31 85 SER A C 1
ATOM 645 O O . SER A 1 85 ? -9.075 3.882 -10.362 1.00 94.31 85 SER A O 1
ATOM 647 N N . LEU A 1 86 ? -8.084 2.683 -8.740 1.00 91.69 86 LEU A N 1
ATOM 648 C CA . LEU A 1 86 ? -6.930 3.557 -8.522 1.00 91.69 86 LEU A CA 1
ATOM 649 C C . LEU A 1 86 ? -5.682 3.160 -9.326 1.00 91.69 86 LEU A C 1
ATOM 651 O O . LEU A 1 86 ? -4.649 3.819 -9.207 1.00 91.69 86 LEU A O 1
ATOM 655 N N . LEU A 1 87 ? -5.742 2.089 -10.124 1.00 91.00 87 LEU A N 1
ATOM 656 C CA . LEU A 1 87 ? -4.652 1.734 -11.035 1.00 91.00 87 LEU A CA 1
ATOM 657 C C . LEU A 1 87 ? -4.696 2.613 -12.294 1.00 91.00 87 LEU A C 1
ATOM 659 O O . LEU A 1 87 ? -5.773 3.020 -12.740 1.00 91.00 87 LEU A O 1
ATOM 663 N N . SER A 1 88 ? -3.535 2.900 -12.883 1.00 84.75 88 SER A N 1
ATOM 664 C CA . SER A 1 88 ? -3.464 3.607 -14.163 1.00 84.75 88 SER A CA 1
ATOM 665 C C . SER A 1 88 ? -3.974 2.736 -15.321 1.00 84.75 88 SER A C 1
ATOM 667 O O . SER A 1 88 ? -4.006 1.513 -15.232 1.00 84.75 88 SER A O 1
ATOM 669 N N . GLU A 1 89 ? -4.405 3.369 -16.416 1.00 75.19 89 GLU A N 1
ATOM 670 C CA . GLU A 1 89 ? -4.793 2.671 -17.660 1.00 75.19 89 GLU A CA 1
ATOM 671 C C . GLU A 1 89 ? -3.571 2.193 -18.470 1.00 75.19 89 GLU A C 1
ATOM 673 O O . GLU A 1 89 ? -3.683 1.347 -19.355 1.00 75.19 89 GLU A O 1
ATOM 678 N N . GLN A 1 90 ? -2.385 2.742 -18.186 1.00 64.75 90 GLN A N 1
ATOM 679 C CA . GLN A 1 90 ? -1.129 2.396 -18.854 1.00 64.75 90 GLN A CA 1
ATOM 680 C C . GLN A 1 90 ? -0.503 1.176 -18.179 1.00 64.75 90 GLN A C 1
ATOM 682 O O . GLN A 1 90 ? 0.502 1.253 -17.474 1.00 64.75 90 GLN A O 1
ATOM 687 N N . GLU A 1 91 ? -1.134 0.025 -18.375 1.00 65.44 91 GLU A N 1
ATOM 688 C CA . GLU A 1 91 ? -0.749 -1.193 -17.678 1.00 65.44 91 GLU A CA 1
ATOM 689 C C . GLU A 1 91 ? 0.367 -1.930 -18.411 1.00 65.44 91 GLU A C 1
ATOM 691 O O . GLU A 1 91 ? 0.178 -2.491 -19.491 1.00 65.44 91 GLU A O 1
ATOM 696 N N . SER A 1 92 ? 1.540 -1.991 -17.783 1.00 68.12 92 SER A N 1
ATOM 697 C CA . SER A 1 92 ? 2.570 -2.950 -18.168 1.00 68.12 92 SER A CA 1
ATOM 698 C C . SER A 1 92 ? 2.425 -4.228 -17.344 1.00 68.12 92 SER A C 1
ATOM 700 O O . SER A 1 92 ? 2.224 -4.184 -16.127 1.00 68.12 92 SER A O 1
ATOM 702 N N . LYS A 1 93 ? 2.582 -5.384 -17.999 1.00 75.00 93 LYS A N 1
ATOM 703 C CA . LYS A 1 93 ? 2.717 -6.696 -17.334 1.00 75.00 93 LYS A CA 1
ATOM 704 C C . LYS A 1 93 ? 4.084 -6.892 -16.678 1.00 75.00 93 LYS A C 1
ATOM 706 O O . LYS A 1 93 ? 4.292 -7.873 -15.967 1.00 75.00 93 LYS A O 1
ATOM 711 N N . ILE A 1 94 ? 5.014 -5.981 -16.943 1.00 77.62 94 ILE A N 1
ATOM 712 C CA . ILE A 1 94 ? 6.384 -6.022 -16.454 1.00 77.62 94 ILE A CA 1
ATOM 713 C C . ILE A 1 94 ? 6.727 -4.658 -15.870 1.00 77.62 94 ILE A C 1
ATOM 715 O O . ILE A 1 94 ? 6.603 -3.630 -16.541 1.00 77.62 94 ILE A O 1
ATOM 719 N N . LEU A 1 95 ? 7.187 -4.647 -14.624 1.00 76.56 95 LEU A N 1
ATOM 720 C CA . LEU A 1 95 ? 7.826 -3.463 -14.073 1.00 76.56 95 LEU A CA 1
ATOM 721 C C . LEU A 1 95 ? 9.205 -3.290 -14.687 1.00 76.56 95 LEU A C 1
ATOM 723 O O . LEU A 1 95 ? 10.060 -4.164 -14.562 1.00 76.56 95 LEU A O 1
ATOM 727 N N . LEU A 1 96 ? 9.398 -2.140 -15.320 1.00 79.06 96 LEU A N 1
ATOM 728 C CA . LEU A 1 96 ? 10.695 -1.734 -15.828 1.00 79.06 96 LEU A CA 1
ATOM 729 C C . LEU A 1 96 ? 11.612 -1.310 -14.674 1.00 79.06 96 LEU A C 1
ATOM 731 O O . LEU A 1 96 ? 11.121 -0.931 -13.604 1.00 79.06 96 LEU A O 1
ATOM 735 N N . PRO A 1 97 ? 12.936 -1.341 -14.889 1.00 83.38 97 PRO A N 1
ATOM 736 C CA . PRO A 1 97 ? 13.883 -0.772 -13.950 1.00 83.38 97 PRO A CA 1
ATOM 737 C C . PRO A 1 97 ? 13.530 0.667 -13.566 1.00 83.38 97 PRO A C 1
ATOM 739 O O . PRO A 1 97 ? 13.203 1.479 -14.433 1.00 83.38 97 PRO A O 1
ATOM 742 N N . GLU A 1 98 ? 13.632 0.994 -12.279 1.00 83.31 98 GLU A N 1
ATOM 743 C CA . GLU A 1 98 ? 13.359 2.340 -11.770 1.00 83.31 98 GLU A CA 1
ATOM 744 C C . GLU A 1 98 ? 14.536 2.885 -10.949 1.00 83.31 98 GLU A C 1
ATOM 746 O O . GLU A 1 98 ? 15.327 2.137 -10.370 1.00 83.31 98 GLU A O 1
ATOM 751 N N . SER A 1 99 ? 14.666 4.213 -10.910 1.00 85.56 99 SER A N 1
ATOM 752 C CA . SER A 1 99 ? 15.647 4.888 -10.061 1.00 85.56 99 SER A CA 1
ATOM 753 C C . SER A 1 99 ? 15.187 4.929 -8.602 1.00 85.56 99 SER A C 1
ATOM 755 O O . SER A 1 99 ? 14.003 4.795 -8.292 1.00 85.56 99 SER A O 1
ATOM 757 N N . ILE A 1 100 ? 16.125 5.192 -7.691 1.00 86.88 100 ILE A N 1
ATOM 758 C CA . ILE A 1 100 ? 15.813 5.407 -6.272 1.00 86.88 100 ILE A CA 1
ATOM 759 C C . ILE A 1 100 ? 14.827 6.575 -6.095 1.00 86.88 100 ILE A C 1
ATOM 761 O O . ILE A 1 100 ? 13.877 6.447 -5.324 1.00 86.88 100 ILE A O 1
ATOM 765 N N . ASP A 1 101 ? 15.007 7.660 -6.852 1.00 88.69 101 ASP A N 1
ATOM 766 C CA . ASP A 1 101 ? 14.119 8.831 -6.823 1.00 88.69 101 ASP A CA 1
ATOM 767 C C . ASP A 1 101 ? 12.686 8.478 -7.246 1.00 88.69 101 ASP A C 1
ATOM 769 O O . ASP A 1 101 ? 11.719 9.045 -6.740 1.00 88.69 101 ASP A O 1
ATOM 773 N N . SER A 1 102 ? 12.527 7.499 -8.146 1.00 89.19 102 SER A N 1
ATOM 774 C CA . SER A 1 102 ? 11.209 6.988 -8.533 1.00 89.19 102 SER A CA 1
ATOM 775 C C . SER A 1 102 ? 10.480 6.360 -7.342 1.00 89.19 102 SER A C 1
ATOM 777 O O . SER A 1 102 ? 9.300 6.638 -7.119 1.00 89.19 102 SER A O 1
ATOM 779 N N . VAL A 1 103 ? 11.194 5.603 -6.504 1.00 91.19 103 VAL A N 1
ATOM 780 C CA . VAL A 1 103 ? 10.624 5.028 -5.277 1.00 91.19 103 VAL A CA 1
ATOM 781 C C . VAL A 1 103 ? 10.247 6.123 -4.279 1.00 91.19 103 VAL A C 1
ATOM 783 O O . VAL A 1 103 ? 9.171 6.053 -3.688 1.00 91.19 103 VAL A O 1
ATOM 786 N N . ASP A 1 104 ? 11.081 7.152 -4.111 1.00 92.00 104 ASP A N 1
ATOM 787 C CA . ASP A 1 104 ? 10.780 8.271 -3.206 1.00 92.00 104 ASP A CA 1
ATOM 788 C C . ASP A 1 104 ? 9.531 9.051 -3.679 1.00 92.00 104 ASP A C 1
ATOM 790 O O . ASP A 1 104 ? 8.657 9.376 -2.871 1.00 92.00 104 ASP A O 1
ATOM 794 N N . ASN A 1 105 ? 9.347 9.221 -4.994 1.00 93.25 105 ASN A N 1
ATOM 795 C CA . ASN A 1 105 ? 8.108 9.763 -5.564 1.00 93.25 105 ASN A CA 1
ATOM 796 C C . ASN A 1 105 ? 6.885 8.878 -5.267 1.00 93.25 105 ASN A C 1
ATOM 798 O O . ASN A 1 105 ? 5.804 9.387 -4.964 1.00 93.25 105 ASN A O 1
ATOM 802 N N . ARG A 1 106 ? 7.028 7.548 -5.311 1.00 93.38 106 ARG A N 1
ATOM 803 C CA . ARG A 1 106 ? 5.942 6.621 -4.944 1.00 93.38 106 ARG A CA 1
ATOM 804 C C . ARG A 1 106 ? 5.598 6.687 -3.455 1.00 93.38 106 ARG A C 1
ATOM 806 O O . ARG A 1 106 ? 4.422 6.604 -3.102 1.00 93.38 106 ARG A O 1
ATOM 813 N N . ILE A 1 107 ? 6.585 6.886 -2.582 1.00 94.69 107 ILE A N 1
ATOM 814 C CA . ILE A 1 107 ? 6.353 7.139 -1.152 1.00 94.69 107 ILE A CA 1
ATOM 815 C C . ILE A 1 107 ? 5.542 8.427 -0.965 1.00 94.69 107 ILE A C 1
ATOM 817 O O . ILE A 1 107 ? 4.568 8.431 -0.211 1.00 94.69 107 ILE A O 1
ATOM 821 N N . GLN A 1 108 ? 5.863 9.485 -1.712 1.00 94.56 108 GLN A N 1
ATOM 822 C CA . GLN A 1 108 ? 5.086 10.724 -1.688 1.00 94.56 108 GLN A CA 1
ATOM 823 C C . GLN A 1 108 ? 3.635 10.508 -2.138 1.00 94.56 108 GLN A C 1
ATOM 825 O O . GLN A 1 108 ? 2.696 10.966 -1.486 1.00 94.56 108 GLN A O 1
ATOM 830 N N . GLN A 1 109 ? 3.428 9.771 -3.232 1.00 94.25 109 GLN A N 1
ATOM 831 C CA . GLN A 1 109 ? 2.088 9.408 -3.708 1.00 94.25 109 GLN A CA 1
ATOM 832 C C . GLN A 1 109 ? 1.305 8.615 -2.656 1.00 94.25 109 GLN A C 1
ATOM 834 O O . GLN A 1 109 ? 0.108 8.837 -2.480 1.00 94.25 109 GLN A O 1
ATOM 839 N N . PHE A 1 110 ? 1.973 7.714 -1.932 1.00 95.75 110 PHE A N 1
ATOM 840 C CA . PHE A 1 110 ? 1.370 6.979 -0.827 1.00 95.75 110 PHE A CA 1
ATOM 841 C C . PHE A 1 110 ? 0.927 7.907 0.314 1.00 95.75 110 PHE A C 1
ATOM 843 O O . PHE A 1 110 ? -0.214 7.797 0.760 1.00 95.75 110 PHE A O 1
ATOM 850 N N . PHE A 1 111 ? 1.756 8.862 0.746 1.00 95.25 111 PHE A N 1
ATOM 851 C CA . PHE A 1 111 ? 1.343 9.844 1.757 1.00 95.25 111 PHE A CA 1
ATOM 852 C C . PHE A 1 111 ? 0.194 10.734 1.280 1.00 95.25 111 PHE A C 1
ATOM 854 O O . PHE A 1 111 ? -0.752 10.961 2.035 1.00 95.25 111 PHE A O 1
ATOM 861 N N . ASN A 1 112 ? 0.225 11.176 0.022 1.00 94.06 112 ASN A N 1
ATOM 862 C CA . ASN A 1 112 ? -0.870 11.938 -0.576 1.00 94.06 112 ASN A CA 1
ATOM 863 C C . ASN A 1 112 ? -2.184 11.148 -0.555 1.00 94.06 112 ASN A C 1
ATOM 865 O O . ASN A 1 112 ? -3.222 11.708 -0.214 1.00 94.06 112 ASN A O 1
ATOM 869 N N . PHE A 1 113 ? -2.139 9.846 -0.846 1.00 93.50 113 PHE A N 1
ATOM 870 C CA . PHE A 1 113 ? -3.304 8.975 -0.713 1.00 93.50 113 PHE A CA 1
ATOM 871 C C . PHE A 1 113 ? -3.761 8.846 0.747 1.00 93.50 113 PHE A C 1
ATOM 873 O O . PHE A 1 113 ? -4.943 8.987 1.043 1.00 93.50 113 PHE A O 1
ATOM 880 N N . LEU A 1 114 ? -2.847 8.628 1.697 1.00 93.12 114 LEU A N 1
ATOM 881 C CA . LEU A 1 114 ? -3.225 8.529 3.111 1.00 93.12 114 LEU A CA 1
ATOM 882 C C . LEU A 1 114 ? -3.891 9.808 3.638 1.00 93.12 114 LEU A C 1
ATOM 884 O O . LEU A 1 114 ? -4.760 9.723 4.501 1.00 93.12 114 LEU A O 1
ATOM 888 N N . LYS A 1 115 ? -3.538 10.981 3.103 1.00 92.62 115 LYS A N 1
ATOM 889 C CA . LYS A 1 115 ? -4.195 12.255 3.436 1.00 92.62 115 LYS A CA 1
ATOM 890 C C . LYS A 1 115 ? -5.661 12.320 2.993 1.00 92.62 115 LYS A C 1
ATOM 892 O O . LYS A 1 115 ? -6.411 13.100 3.574 1.00 92.62 115 LYS A O 1
ATOM 897 N N . THR A 1 116 ? -6.080 11.522 2.007 1.00 91.06 116 THR A N 1
ATOM 898 C CA . THR A 1 116 ? -7.491 11.433 1.583 1.00 91.06 116 THR A CA 1
ATOM 899 C C . THR A 1 116 ? -8.296 10.420 2.396 1.00 91.06 116 THR A C 1
ATOM 901 O O . THR A 1 116 ? -9.517 10.372 2.279 1.00 91.06 116 THR A O 1
ATOM 904 N N . VAL A 1 117 ? -7.632 9.586 3.198 1.00 89.69 117 VAL A N 1
ATOM 905 C CA . VAL A 1 117 ? -8.286 8.615 4.082 1.00 89.69 117 VAL A CA 1
ATOM 906 C C . VAL A 1 117 ? -8.751 9.328 5.354 1.00 89.69 117 VAL A C 1
ATOM 908 O O . VAL A 1 117 ? -8.036 10.171 5.895 1.00 89.69 117 VAL A O 1
ATOM 911 N N . GLU A 1 118 ? -9.942 8.990 5.861 1.00 83.56 118 GLU A N 1
ATOM 912 C CA . GLU A 1 118 ? -10.445 9.588 7.103 1.00 83.56 118 GLU A CA 1
ATOM 913 C C . GLU A 1 118 ? -9.456 9.394 8.260 1.00 83.56 118 GLU A C 1
ATOM 915 O O . GLU A 1 118 ? -8.932 8.298 8.504 1.00 83.56 118 GLU A O 1
ATOM 920 N N . ARG A 1 119 ? -9.215 10.481 8.998 1.00 74.00 119 ARG A N 1
ATOM 921 C CA . ARG A 1 119 ? -8.338 10.478 10.170 1.00 74.00 119 ARG A CA 1
ATOM 922 C C . ARG A 1 119 ? -8.899 9.487 11.202 1.00 74.00 119 ARG A C 1
ATOM 924 O O . ARG A 1 119 ? -10.090 9.518 11.490 1.00 74.00 119 ARG A O 1
ATOM 931 N N . ASN A 1 120 ? -8.028 8.644 11.767 1.00 73.50 120 ASN A N 1
ATOM 932 C CA . ASN A 1 120 ? -8.306 7.522 12.690 1.00 73.50 120 ASN A CA 1
ATOM 933 C C . ASN A 1 120 ? -8.625 6.157 12.058 1.00 73.50 120 ASN A C 1
ATOM 935 O O . ASN A 1 120 ? -8.756 5.177 12.797 1.00 73.50 120 ASN A O 1
ATOM 939 N N . ASN A 1 121 ? -8.674 6.038 10.730 1.00 82.94 121 ASN A N 1
ATOM 940 C CA . ASN A 1 121 ? -8.744 4.718 10.106 1.00 82.94 121 ASN A CA 1
ATOM 941 C C . ASN A 1 121 ? -7.462 3.914 10.345 1.00 82.94 121 ASN A C 1
ATOM 943 O O . ASN A 1 121 ? -6.345 4.407 10.169 1.00 82.94 121 ASN A O 1
ATOM 947 N N . LYS A 1 122 ? -7.626 2.637 10.706 1.00 89.69 122 LYS A N 1
ATOM 948 C CA . LYS A 1 122 ? -6.518 1.681 10.733 1.00 89.69 122 LYS A CA 1
ATOM 949 C C . LYS A 1 122 ? -6.338 1.110 9.340 1.00 89.69 122 LYS A C 1
ATOM 951 O O . LYS A 1 122 ? -7.208 0.401 8.834 1.00 89.69 122 LYS A O 1
ATOM 956 N N . VAL A 1 123 ? -5.197 1.435 8.748 1.00 92.50 123 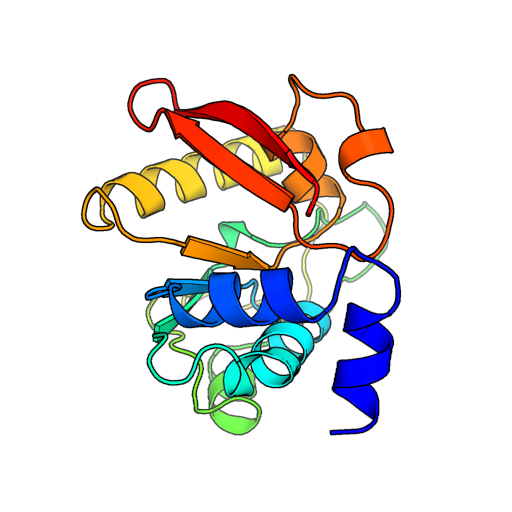VAL A N 1
ATOM 957 C CA . VAL A 1 123 ? -4.816 0.995 7.411 1.00 92.50 123 VAL A CA 1
ATOM 958 C C . VAL A 1 123 ? -3.847 -0.171 7.526 1.00 92.50 123 VAL A C 1
ATOM 960 O O . VAL A 1 123 ? -2.830 -0.075 8.212 1.00 92.50 123 VAL A O 1
ATOM 963 N N . LEU A 1 124 ? -4.149 -1.265 6.837 1.00 92.94 124 LEU A N 1
ATOM 964 C CA . LEU A 1 124 ? -3.222 -2.370 6.657 1.00 92.94 124 LEU A CA 1
ATOM 965 C C . LEU A 1 124 ? -2.484 -2.199 5.338 1.00 92.94 124 LEU A C 1
ATOM 967 O O . LEU A 1 124 ? -3.090 -2.189 4.270 1.00 92.94 124 LEU A O 1
ATOM 971 N N . LEU A 1 125 ? -1.165 -2.089 5.419 1.00 94.06 125 LEU A N 1
ATOM 972 C CA . LEU A 1 125 ? -0.302 -1.989 4.255 1.00 94.06 125 LEU A CA 1
ATOM 973 C C . LEU A 1 125 ? 0.346 -3.344 3.965 1.00 94.06 125 LEU A C 1
ATOM 975 O O . LEU A 1 125 ? 1.087 -3.868 4.796 1.00 94.06 125 LEU A O 1
ATOM 979 N N . ILE A 1 126 ? 0.123 -3.874 2.764 1.00 92.88 126 ILE A N 1
ATOM 980 C CA . ILE A 1 126 ? 0.867 -5.011 2.222 1.00 92.88 126 ILE A CA 1
ATOM 981 C C . ILE A 1 126 ? 1.737 -4.498 1.081 1.00 92.88 126 ILE A C 1
ATOM 983 O O . ILE A 1 126 ? 1.245 -3.994 0.074 1.00 92.88 126 ILE A O 1
ATOM 987 N N . SER A 1 127 ? 3.048 -4.600 1.258 1.00 93.25 127 SER A N 1
ATOM 988 C CA . SER A 1 127 ? 4.024 -4.116 0.287 1.00 93.25 127 SER A CA 1
ATOM 989 C C . SER A 1 127 ? 5.305 -4.956 0.364 1.00 93.25 127 SER A C 1
ATOM 991 O O . SER A 1 127 ? 5.297 -6.077 0.874 1.00 93.25 127 SER A O 1
ATOM 993 N N . HIS A 1 128 ? 6.400 -4.445 -0.191 1.00 90.31 128 HIS A N 1
ATOM 994 C CA . HIS A 1 128 ? 7.633 -5.180 -0.451 1.00 90.31 128 HIS A CA 1
ATOM 995 C C . HIS A 1 128 ? 8.810 -4.580 0.297 1.00 90.31 128 HIS A C 1
ATOM 997 O O . HIS A 1 128 ? 8.748 -3.461 0.805 1.00 90.31 128 HIS A O 1
ATOM 1003 N N . LEU A 1 129 ? 9.901 -5.336 0.370 1.00 87.44 129 LEU A N 1
ATOM 1004 C CA . LEU A 1 129 ? 11.002 -5.020 1.264 1.00 87.44 129 LEU A CA 1
ATOM 1005 C C . LEU A 1 129 ? 11.622 -3.652 0.962 1.00 87.44 129 LEU A C 1
ATOM 1007 O O . LEU A 1 129 ? 11.872 -2.898 1.901 1.00 87.44 129 LEU A O 1
ATOM 1011 N N . TYR A 1 130 ? 11.880 -3.317 -0.306 1.00 88.94 130 TYR A N 1
ATOM 1012 C CA . TYR A 1 130 ? 12.547 -2.052 -0.623 1.00 88.94 130 TYR A CA 1
ATOM 1013 C C . TYR A 1 130 ? 11.635 -0.850 -0.373 1.00 88.94 130 TYR A C 1
ATOM 1015 O O . TYR A 1 130 ? 12.063 0.125 0.245 1.00 88.94 130 TYR A O 1
ATOM 1023 N N . PHE A 1 131 ? 10.363 -0.943 -0.775 1.00 91.88 131 PHE A N 1
ATOM 1024 C CA . PHE A 1 131 ? 9.370 0.094 -0.486 1.00 91.88 131 PHE A CA 1
ATOM 1025 C C . PHE A 1 131 ? 9.248 0.343 1.024 1.00 91.88 131 PHE A C 1
ATOM 1027 O O . PHE A 1 131 ? 9.348 1.481 1.477 1.00 91.88 131 PHE A O 1
ATOM 1034 N N . LEU A 1 132 ? 9.118 -0.722 1.824 1.00 90.69 132 LEU A N 1
ATOM 1035 C CA . LEU A 1 132 ? 9.028 -0.607 3.280 1.00 90.69 132 LEU A CA 1
ATOM 1036 C C . LEU A 1 132 ? 10.321 -0.042 3.888 1.00 90.69 132 LEU A C 1
ATOM 1038 O O . LEU A 1 132 ? 10.250 0.804 4.774 1.00 90.69 132 LEU A O 1
ATOM 1042 N N . LYS A 1 133 ? 11.505 -0.425 3.390 1.00 88.19 133 LYS A N 1
ATOM 1043 C CA . LYS A 1 133 ? 12.781 0.178 3.819 1.00 88.19 133 LYS A CA 1
ATOM 1044 C C . LYS A 1 133 ? 12.811 1.690 3.598 1.00 88.19 133 LYS A C 1
ATOM 1046 O O . LYS A 1 133 ? 13.316 2.409 4.452 1.00 88.19 133 LYS A O 1
ATOM 1051 N N . LYS A 1 134 ? 12.271 2.171 2.476 1.00 90.94 134 LYS A N 1
ATOM 1052 C CA . LYS A 1 134 ? 12.170 3.607 2.186 1.00 90.94 134 LYS A CA 1
ATOM 1053 C C . LYS A 1 134 ? 11.137 4.304 3.068 1.00 90.94 134 LYS A C 1
ATOM 1055 O O . LYS A 1 134 ? 11.436 5.358 3.625 1.00 90.94 134 LYS A O 1
ATOM 1060 N N . LEU A 1 135 ? 9.973 3.687 3.266 1.00 91.56 135 LEU A N 1
ATOM 1061 C CA . LEU A 1 135 ? 8.928 4.204 4.154 1.00 91.56 135 LEU A CA 1
ATOM 1062 C C . LEU A 1 135 ? 9.420 4.355 5.603 1.00 91.56 135 LEU A C 1
ATOM 1064 O O . LEU A 1 135 ? 9.106 5.334 6.278 1.00 91.56 135 LEU A O 1
ATOM 1068 N N . PHE A 1 136 ? 10.222 3.399 6.067 1.00 88.81 136 PHE A N 1
ATOM 1069 C CA . PHE A 1 136 ? 10.767 3.344 7.421 1.00 88.81 136 PHE A CA 1
ATOM 1070 C C . PHE A 1 136 ? 12.240 3.772 7.489 1.00 88.81 136 PHE A C 1
ATOM 1072 O O . PHE A 1 136 ? 12.955 3.301 8.365 1.00 88.81 136 PHE A O 1
ATOM 1079 N N . LYS A 1 137 ? 12.714 4.652 6.594 1.00 84.81 137 LYS A N 1
ATOM 1080 C CA . LYS A 1 137 ? 14.146 5.009 6.464 1.00 84.81 137 LYS A CA 1
ATOM 1081 C C . LYS A 1 137 ? 14.838 5.464 7.760 1.00 84.81 137 LYS A C 1
ATOM 1083 O O . LYS A 1 137 ? 16.039 5.277 7.903 1.00 84.81 137 LYS A O 1
ATOM 1088 N N . GLU A 1 138 ? 14.080 6.041 8.691 1.00 83.06 138 GLU A N 1
ATOM 1089 C CA . GLU A 1 138 ? 14.566 6.518 9.997 1.00 83.06 138 GLU A CA 1
ATOM 1090 C C . GLU A 1 138 ? 14.717 5.390 11.035 1.00 83.06 138 GLU A C 1
ATOM 1092 O O . GLU A 1 138 ? 15.190 5.615 12.147 1.00 83.06 138 GLU A O 1
ATOM 1097 N N . TRP A 1 139 ? 14.285 4.173 10.700 1.00 80.44 139 TRP A N 1
ATOM 1098 C CA . TRP A 1 139 ? 14.231 3.036 11.607 1.00 80.44 139 TRP A CA 1
ATOM 1099 C C . TRP A 1 139 ? 15.183 1.926 11.155 1.00 80.44 139 TRP A C 1
ATOM 1101 O O . TRP A 1 139 ? 15.350 1.689 9.955 1.00 80.44 139 TRP A O 1
ATOM 1111 N N . PRO A 1 140 ? 15.807 1.191 12.092 1.00 75.88 140 PRO A N 1
ATOM 1112 C CA . PRO A 1 140 ? 16.774 0.176 11.714 1.00 75.88 140 PRO A CA 1
ATOM 1113 C C . PRO A 1 140 ? 16.131 -0.969 10.926 1.00 75.88 140 PRO A C 1
ATOM 1115 O O . PRO A 1 140 ? 15.128 -1.546 11.340 1.00 75.88 140 PRO A O 1
ATOM 1118 N N . TRP A 1 141 ? 16.744 -1.350 9.806 1.00 69.81 141 TRP A N 1
ATOM 1119 C CA . TRP A 1 141 ? 16.164 -2.301 8.849 1.00 69.81 141 TRP A CA 1
ATOM 1120 C C . TRP A 1 141 ? 15.869 -3.696 9.432 1.00 69.81 141 TRP A C 1
ATOM 1122 O O . TRP A 1 141 ? 14.984 -4.390 8.932 1.00 69.81 141 TRP A O 1
ATOM 1132 N N . TRP A 1 142 ? 16.563 -4.110 10.497 1.00 67.56 142 TRP A N 1
ATOM 1133 C CA . TRP A 1 142 ? 16.311 -5.383 11.185 1.00 67.56 142 TRP A CA 1
ATOM 1134 C C . TRP A 1 142 ? 14.986 -5.405 11.967 1.00 67.56 142 TRP A C 1
ATOM 1136 O O . TRP A 1 142 ? 14.508 -6.477 12.331 1.00 67.56 142 TRP A O 1
ATOM 1146 N N . TYR A 1 143 ? 14.339 -4.251 12.178 1.00 65.75 143 TYR A N 1
ATOM 1147 C CA . TYR A 1 143 ? 12.954 -4.197 12.668 1.00 65.75 143 TYR A CA 1
ATOM 1148 C C . TYR A 1 143 ? 11.941 -4.651 11.611 1.00 65.75 143 TYR A C 1
ATOM 1150 O O . TYR A 1 143 ? 10.833 -5.050 11.957 1.00 65.75 143 TYR A O 1
ATOM 1158 N N . ILE A 1 144 ? 12.330 -4.608 10.334 1.00 66.69 144 ILE A N 1
ATOM 1159 C CA . ILE A 1 144 ? 11.497 -4.946 9.173 1.00 66.69 144 ILE A CA 1
ATOM 1160 C C . ILE A 1 144 ? 11.771 -6.392 8.711 1.00 66.69 144 ILE A C 1
ATOM 1162 O O . ILE A 1 144 ? 11.007 -6.957 7.929 1.00 66.69 144 ILE A O 1
ATOM 1166 N N . SER A 1 145 ? 12.850 -7.029 9.189 1.00 53.66 145 SER A N 1
ATOM 1167 C CA . SER A 1 145 ? 13.215 -8.379 8.754 1.00 53.66 145 SER A CA 1
ATOM 1168 C C . SER A 1 145 ? 12.364 -9.471 9.423 1.00 53.66 145 SER A C 1
ATOM 1170 O O . SER A 1 145 ? 12.423 -9.668 10.639 1.00 53.66 145 SER A O 1
ATOM 1172 N N . ASN A 1 146 ? 11.674 -10.225 8.560 1.00 54.75 146 ASN A N 1
ATOM 1173 C CA . ASN A 1 146 ? 10.942 -11.488 8.742 1.00 54.75 146 ASN A CA 1
ATOM 1174 C C . ASN A 1 146 ? 9.497 -11.422 9.290 1.00 54.75 146 ASN A C 1
ATOM 1176 O O . ASN A 1 146 ? 9.270 -11.157 10.468 1.00 54.75 146 ASN A O 1
ATOM 1180 N N . LEU A 1 147 ? 8.555 -11.775 8.393 1.00 57.09 147 LEU A N 1
ATOM 1181 C CA . LEU A 1 147 ? 7.241 -12.420 8.601 1.00 57.09 147 LEU A CA 1
ATOM 1182 C C . LEU A 1 147 ? 6.487 -12.060 9.897 1.00 57.09 147 LEU A C 1
ATOM 1184 O O . LEU A 1 147 ? 6.167 -12.941 10.695 1.00 57.09 147 LEU A O 1
ATOM 1188 N N . GLY A 1 148 ? 6.174 -10.780 10.094 1.00 68.88 148 GLY A N 1
ATOM 1189 C CA . GLY A 1 148 ? 5.364 -10.326 11.223 1.00 68.88 148 GLY A CA 1
ATOM 1190 C C . GLY A 1 148 ? 4.579 -9.059 10.909 1.00 68.88 148 GLY A C 1
ATOM 1191 O O . GLY A 1 148 ? 4.850 -8.372 9.922 1.00 68.88 148 GLY A O 1
ATOM 1192 N N . ILE A 1 149 ? 3.598 -8.753 11.755 1.00 75.81 149 ILE A N 1
ATOM 1193 C CA . ILE A 1 149 ? 2.828 -7.513 11.664 1.00 75.81 149 ILE A CA 1
ATOM 1194 C C . ILE A 1 149 ? 3.606 -6.417 12.391 1.00 75.81 149 ILE A C 1
ATOM 1196 O O . ILE A 1 149 ? 3.985 -6.556 13.554 1.00 75.81 149 ILE A O 1
ATOM 1200 N N . ILE A 1 150 ? 3.833 -5.306 11.697 1.00 82.44 150 ILE A N 1
ATOM 1201 C CA . ILE A 1 150 ? 4.432 -4.105 12.271 1.00 82.44 150 ILE A CA 1
ATOM 1202 C C . ILE A 1 150 ? 3.332 -3.063 12.397 1.00 82.44 150 ILE A C 1
ATOM 1204 O O . ILE A 1 150 ? 2.669 -2.720 11.420 1.00 82.44 150 ILE A O 1
ATOM 1208 N N . MET A 1 151 ? 3.148 -2.549 13.607 1.00 86.12 151 MET A N 1
ATOM 1209 C CA . MET A 1 151 ? 2.303 -1.394 13.849 1.00 86.12 151 MET A CA 1
ATOM 1210 C C . MET A 1 151 ? 3.137 -0.129 13.699 1.00 86.12 151 MET A C 1
ATOM 1212 O O . MET A 1 151 ? 4.196 -0.003 14.316 1.00 86.12 151 MET A O 1
ATOM 1216 N N . ALA A 1 152 ? 2.638 0.811 12.906 1.00 88.62 152 ALA A N 1
ATOM 1217 C CA . ALA A 1 152 ? 3.260 2.104 12.694 1.00 88.62 152 ALA A CA 1
ATOM 1218 C C . ALA A 1 152 ? 2.265 3.226 12.996 1.00 88.62 152 ALA A C 1
ATOM 1220 O O . ALA A 1 152 ? 1.092 3.127 12.636 1.00 88.62 152 ALA A O 1
ATOM 1221 N N . VAL A 1 153 ? 2.746 4.299 13.622 1.00 89.75 153 VAL A N 1
ATOM 1222 C CA . VAL A 1 153 ? 2.018 5.571 13.698 1.00 89.75 153 VAL A CA 1
ATOM 1223 C C . VAL A 1 153 ? 2.654 6.525 12.704 1.00 89.75 153 VAL A C 1
ATOM 1225 O O . VAL A 1 153 ? 3.872 6.725 12.716 1.00 89.75 153 VAL A O 1
ATOM 1228 N N . ILE A 1 154 ? 1.826 7.093 11.835 1.00 90.12 154 ILE A N 1
ATOM 1229 C CA . ILE A 1 154 ? 2.241 8.015 10.785 1.00 90.12 154 ILE A CA 1
ATOM 1230 C C . ILE A 1 154 ? 1.792 9.425 11.159 1.00 90.12 154 ILE A C 1
ATOM 1232 O O . ILE A 1 154 ? 0.628 9.648 11.484 1.00 90.12 154 ILE A O 1
ATOM 1236 N N . ASP A 1 155 ? 2.720 10.371 11.070 1.00 90.75 155 ASP A N 1
ATOM 1237 C CA . ASP A 1 155 ? 2.421 11.797 11.037 1.00 90.75 155 ASP A CA 1
ATOM 1238 C C . ASP A 1 155 ? 2.196 12.184 9.571 1.00 90.75 155 ASP A C 1
ATOM 1240 O O . ASP A 1 155 ? 3.137 12.184 8.775 1.00 90.75 155 ASP A O 1
ATOM 1244 N N . LEU A 1 156 ? 0.937 12.436 9.201 1.00 90.56 156 LEU A N 1
ATOM 1245 C CA . LEU A 1 156 ? 0.557 12.768 7.824 1.00 90.56 156 LEU A CA 1
ATOM 1246 C C . LEU A 1 156 ? 0.999 14.174 7.411 1.00 90.56 156 LEU A C 1
ATOM 1248 O O . LEU A 1 156 ? 1.204 14.407 6.222 1.00 90.56 156 LEU A O 1
ATOM 1252 N N . ASP A 1 157 ? 1.165 15.094 8.361 1.00 90.62 157 ASP A N 1
ATOM 1253 C CA . ASP A 1 157 ? 1.592 16.464 8.066 1.00 90.62 157 ASP A CA 1
ATOM 1254 C C . ASP A 1 157 ? 3.104 16.508 7.810 1.00 90.62 157 ASP A C 1
ATOM 1256 O O . ASP A 1 157 ? 3.570 17.237 6.938 1.00 90.62 157 ASP A O 1
ATOM 1260 N N . LYS A 1 158 ? 3.870 15.676 8.531 1.00 91.88 158 LYS A N 1
ATOM 1261 C CA . LYS A 1 158 ? 5.323 15.510 8.340 1.00 91.88 158 LYS A CA 1
ATOM 1262 C C . LYS A 1 158 ? 5.708 14.373 7.391 1.00 91.88 158 LYS A C 1
ATOM 1264 O O . LYS A 1 158 ? 6.902 14.136 7.220 1.00 91.88 158 LYS A O 1
ATOM 1269 N N . GLU A 1 159 ? 4.725 13.651 6.856 1.00 91.75 159 GLU A N 1
ATOM 1270 C CA . GLU A 1 159 ? 4.891 12.545 5.902 1.00 91.75 159 GLU A CA 1
ATOM 1271 C C . GLU A 1 159 ? 5.948 11.530 6.345 1.00 91.75 159 GLU A C 1
ATOM 1273 O O . GLU A 1 159 ? 6.876 11.171 5.619 1.00 91.75 159 GLU A O 1
ATOM 1278 N N . LYS A 1 160 ? 5.839 11.086 7.601 1.00 91.62 160 LYS A N 1
ATOM 1279 C CA . LYS A 1 160 ? 6.803 10.144 8.170 1.00 91.62 160 LYS A CA 1
ATOM 1280 C C . LYS A 1 160 ? 6.207 9.252 9.238 1.00 91.62 160 LYS A C 1
ATOM 1282 O O . LYS A 1 160 ? 5.237 9.588 9.915 1.00 91.62 160 LYS A O 1
ATOM 1287 N N . VAL A 1 161 ? 6.862 8.117 9.436 1.00 89.12 161 VAL A N 1
ATOM 1288 C CA . VAL A 1 161 ? 6.564 7.192 10.526 1.00 89.12 161 VAL A CA 1
ATOM 1289 C C . VAL A 1 161 ? 7.228 7.702 11.803 1.00 89.12 161 VAL A C 1
ATOM 1291 O O . VAL A 1 161 ? 8.450 7.834 11.860 1.00 89.12 161 VAL A O 1
ATOM 1294 N N . ILE A 1 162 ? 6.423 7.979 12.826 1.00 90.50 162 ILE A N 1
ATOM 1295 C CA . ILE A 1 162 ? 6.874 8.554 14.104 1.00 90.50 162 ILE A CA 1
ATOM 1296 C C . ILE A 1 162 ? 6.957 7.532 15.238 1.00 90.50 162 ILE A C 1
ATOM 1298 O O . ILE A 1 162 ? 7.603 7.792 16.248 1.00 90.50 162 ILE A O 1
ATOM 1302 N N . GLN A 1 163 ? 6.338 6.363 15.077 1.00 87.81 163 GLN A N 1
ATOM 1303 C CA . GLN A 1 163 ? 6.407 5.280 16.052 1.00 87.81 163 GLN A CA 1
ATOM 1304 C C . GLN A 1 163 ? 6.314 3.931 15.346 1.00 87.81 163 GLN A C 1
ATOM 1306 O O . GLN A 1 163 ? 5.509 3.777 14.428 1.00 87.81 163 GLN A O 1
ATOM 1311 N N . LEU A 1 164 ? 7.094 2.956 15.816 1.00 84.25 164 LEU A N 1
ATOM 1312 C CA . LEU A 1 164 ? 7.030 1.560 15.394 1.00 84.25 164 LEU A CA 1
ATOM 1313 C C . LEU A 1 164 ? 6.887 0.630 16.597 1.00 84.25 164 LEU A C 1
ATOM 1315 O O . LEU A 1 164 ? 7.551 0.807 17.618 1.00 84.25 164 LEU A O 1
ATOM 1319 N N . LYS A 1 165 ? 6.050 -0.397 16.450 1.00 80.88 165 LYS A N 1
ATOM 1320 C CA . LYS A 1 165 ? 5.930 -1.510 17.393 1.00 80.88 165 LYS A CA 1
ATOM 1321 C C . LYS A 1 165 ? 5.790 -2.816 16.616 1.00 80.88 165 LYS A C 1
ATOM 1323 O O . LYS A 1 165 ? 4.880 -2.961 15.804 1.00 80.88 165 LYS A O 1
ATOM 1328 N N . ARG A 1 166 ? 6.677 -3.775 16.884 1.00 73.56 166 ARG A N 1
ATOM 1329 C CA . ARG A 1 166 ? 6.519 -5.155 16.412 1.00 73.56 166 ARG A CA 1
ATOM 1330 C C . ARG A 1 166 ? 5.487 -5.862 17.292 1.00 73.56 166 ARG A C 1
ATOM 1332 O O . ARG A 1 166 ? 5.533 -5.694 18.512 1.00 73.56 166 ARG A O 1
ATOM 1339 N N . ILE A 1 167 ? 4.560 -6.580 16.663 1.00 66.81 167 ILE A N 1
ATOM 1340 C CA . ILE A 1 167 ? 3.556 -7.418 17.333 1.00 66.81 167 ILE A CA 1
ATOM 1341 C C . ILE A 1 167 ? 4.041 -8.864 17.313 1.00 66.81 167 ILE A C 1
ATOM 1343 O O . ILE A 1 167 ? 4.557 -9.295 16.253 1.00 66.81 167 ILE A O 1
#

Radius of gyration: 15.53 Å; chains: 1; bounding box: 33×41×39 Å

Sequence (167 aa):
MKKLNMFINSGGPIIEGEKLLGQVSLLLTSNLRRSLQTSIAIAGATKNCKIYCLESLREIGFGTSDIPSMTKADIMREFPDIDVSLLSEQESKILLPESIDSVDNRIQQFFNFLKTVERNNKVLLISHLYFLKKLFKEWPWWYISNLGIIMAVIDLDKEKVIQLKRI

InterPro domains:
  IPR013078 Histidine phosphatase superfamily, clade-1 [PF00300] (24-139)
  IPR029033 Histidine phosphatase superfamily [G3DSA:3.40.50.1240] (16-167)
  IPR029033 Histidine phosphatase superfamily [SSF53254] (23-154)

Secondary structure (DSSP, 8-state):
-HHHHHHHTTSS-HHHHHHHHTT--EEEE-SSHHHHHHHHHHHTTSTTPEEEE-GGGPPP--TT--EE---HHHHHHH-TTEE-TTS-SS--SEEPP--HHHHHHHHHHHHHHHHHSPTT--EEE---HHHHHHHTTTS-GGGT-SS--EEEEEETTTTEEEEEEE-

Organism: Cryptosporidium muris (strain RN66) (NCBI:txid441375)

pLDDT: mean 81.33, std 16.28, range [28.22, 96.19]